Protein AF-A0A6B2CBU6-F1 (afdb_monomer_lite)

Sequence (65 aa):
MVVSPYVPGDKAILMSTDPSVAELVISIDGYVDYLGPEEEAYKYRFIESLSLLIKDPGGIIVLSQ

Secondary structure (DSSP, 8-state):
----TTS-TTEEEEE---TTTEEEEEEEEEEEEEEEEETTEEEEEEEEEEEEEES-GGGEEEEE-

Structure (mmCIF, N/CA/C/O backbone):
data_AF-A0A6B2CBU6-F1
#
_entry.id   AF-A0A6B2CBU6-F1
#
loop_
_atom_site.group_PDB
_atom_site.id
_atom_site.type_symbol
_atom_site.label_atom_id
_atom_site.label_alt_id
_atom_site.label_comp_id
_atom_site.label_asym_id
_atom_site.label_entity_id
_atom_site.label_seq_id
_atom_site.pdbx_PDB_ins_code
_atom_site.Cartn_x
_atom_site.Cartn_y
_atom_site.Cartn_z
_atom_site.occupancy
_atom_site.B_iso_or_equiv
_atom_site.auth_seq_id
_atom_site.auth_comp_id
_atom_site.auth_asym_id
_atom_site.auth_atom_id
_atom_site.pdbx_PDB_model_num
ATOM 1 N N . MET A 1 1 ? 3.654 -6.754 15.750 1.00 77.00 1 MET A N 1
ATOM 2 C CA . MET A 1 1 ? 3.952 -5.325 15.985 1.00 77.00 1 MET A CA 1
ATOM 3 C C . MET A 1 1 ? 4.855 -4.862 14.861 1.00 77.00 1 MET A C 1
ATOM 5 O O . MET A 1 1 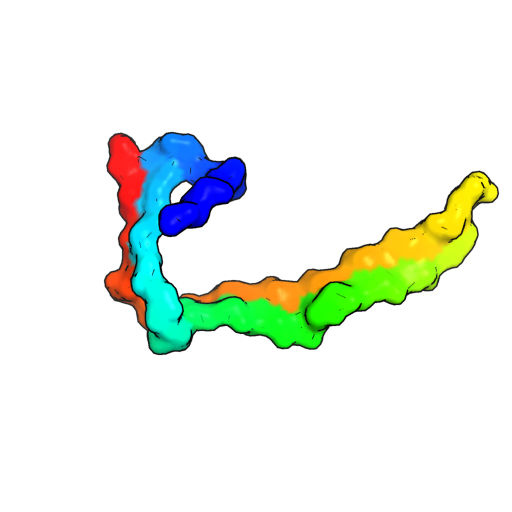? 5.879 -5.497 14.647 1.00 77.00 1 MET A O 1
ATOM 9 N N . VAL A 1 2 ? 4.446 -3.840 14.112 1.00 92.44 2 VAL A N 1
ATOM 10 C CA . VAL A 1 2 ? 5.232 -3.273 13.006 1.00 92.44 2 VAL A CA 1
ATOM 11 C C . VAL A 1 2 ? 5.829 -1.961 13.495 1.00 92.44 2 VAL A C 1
ATOM 13 O O . VAL A 1 2 ? 5.103 -1.126 14.026 1.00 92.44 2 VAL A O 1
ATOM 16 N N . VAL A 1 3 ? 7.141 -1.795 13.343 1.00 93.94 3 VAL A N 1
ATOM 17 C CA . VAL A 1 3 ? 7.834 -0.538 13.650 1.00 93.94 3 VAL A CA 1
ATOM 18 C C . VAL A 1 3 ? 8.095 0.168 12.329 1.00 93.94 3 VAL A C 1
ATOM 20 O O . VAL A 1 3 ? 8.738 -0.400 11.450 1.00 93.94 3 VAL A O 1
ATOM 23 N N . SER A 1 4 ? 7.568 1.382 12.176 1.00 94.94 4 SER A N 1
ATOM 24 C CA . SER A 1 4 ? 7.704 2.163 10.949 1.00 94.94 4 SER A CA 1
ATOM 25 C C . SER A 1 4 ? 8.194 3.572 11.271 1.00 94.94 4 SER A C 1
ATOM 27 O O . SER A 1 4 ? 7.540 4.257 12.058 1.00 94.94 4 SER A O 1
ATOM 29 N N . PRO A 1 5 ? 9.290 4.042 10.645 1.00 95.06 5 PRO A N 1
ATOM 30 C CA . PRO A 1 5 ? 9.743 5.424 10.794 1.00 95.06 5 PRO A CA 1
ATOM 31 C C . PRO A 1 5 ? 8.806 6.427 10.100 1.00 95.06 5 PRO A C 1
ATOM 33 O O . PRO A 1 5 ? 8.970 7.630 10.263 1.00 95.06 5 PRO A O 1
ATOM 36 N N . TYR A 1 6 ? 7.838 5.942 9.314 1.00 94.31 6 TYR A N 1
ATOM 37 C CA . TYR A 1 6 ? 6.875 6.770 8.587 1.00 94.31 6 TYR A CA 1
ATOM 38 C C . TYR A 1 6 ? 5.618 7.097 9.407 1.00 94.31 6 TYR A C 1
ATOM 40 O O . TYR A 1 6 ? 4.791 7.891 8.963 1.00 94.31 6 TYR A O 1
ATOM 48 N N . VAL A 1 7 ? 5.464 6.506 10.598 1.00 94.81 7 VAL A N 1
ATOM 49 C CA . VAL A 1 7 ? 4.444 6.918 11.572 1.00 94.81 7 VAL A CA 1
ATOM 50 C C . VAL A 1 7 ? 5.063 7.982 12.489 1.00 94.81 7 VAL A C 1
ATOM 52 O O . VAL A 1 7 ? 6.162 7.756 12.998 1.00 94.81 7 VAL A O 1
ATOM 55 N N . PRO A 1 8 ? 4.402 9.136 12.709 1.00 95.19 8 PRO A N 1
ATOM 56 C CA . PRO A 1 8 ? 4.884 10.157 13.639 1.00 95.19 8 PRO A CA 1
ATOM 57 C C . PRO A 1 8 ? 5.168 9.590 15.035 1.00 95.19 8 PRO A C 1
ATOM 59 O O . PRO A 1 8 ? 4.424 8.741 15.518 1.00 95.19 8 PRO A O 1
ATOM 62 N N . GLY A 1 9 ? 6.227 10.068 15.695 1.00 94.56 9 GLY A N 1
ATOM 63 C CA . GLY A 1 9 ? 6.688 9.505 16.973 1.00 94.56 9 GLY A CA 1
ATOM 64 C C . GLY A 1 9 ? 5.718 9.675 18.150 1.00 94.56 9 GLY A C 1
ATOM 65 O O . GLY A 1 9 ? 5.842 8.977 19.150 1.00 94.56 9 GLY A O 1
ATOM 66 N N . ASP A 1 10 ? 4.749 10.578 18.027 1.00 95.69 10 ASP A N 1
ATOM 67 C CA . ASP A 1 10 ? 3.666 10.837 18.978 1.00 95.69 10 ASP A CA 1
ATOM 68 C C . ASP A 1 10 ? 2.388 10.038 18.666 1.00 95.69 10 ASP A C 1
ATOM 70 O O . ASP A 1 10 ? 1.379 10.197 19.355 1.00 95.69 10 ASP A O 1
ATOM 74 N N . LYS A 1 11 ? 2.411 9.189 17.628 1.00 96.75 11 LYS A N 1
ATOM 75 C CA . LYS A 1 11 ? 1.250 8.431 17.159 1.00 96.75 11 LYS A CA 1
ATOM 76 C C . LYS A 1 11 ? 1.525 6.940 17.061 1.00 96.75 11 LYS A C 1
ATOM 78 O O . LYS A 1 11 ? 2.618 6.492 16.731 1.00 96.75 11 LYS A O 1
ATOM 83 N N . ALA A 1 12 ? 0.476 6.157 17.272 1.00 96.31 12 ALA A N 1
ATOM 84 C CA . ALA A 1 12 ? 0.462 4.735 16.958 1.00 96.31 12 ALA A CA 1
ATOM 85 C C . ALA A 1 12 ? -0.848 4.363 16.262 1.00 96.31 12 ALA A C 1
ATOM 87 O O . ALA A 1 12 ? -1.883 4.984 16.491 1.00 96.31 12 ALA A O 1
ATOM 88 N N . ILE A 1 13 ? -0.799 3.340 15.410 1.00 96.38 13 ILE A N 1
ATOM 89 C CA . ILE A 1 13 ? -1.974 2.817 14.711 1.00 96.38 13 ILE A CA 1
ATOM 90 C C . ILE A 1 13 ? -2.243 1.412 15.239 1.00 96.38 13 ILE A C 1
ATOM 92 O O . ILE A 1 13 ? -1.389 0.531 15.135 1.00 96.38 13 ILE A O 1
ATOM 96 N N . LEU A 1 14 ? -3.435 1.209 15.794 1.00 96.31 14 LEU A N 1
ATOM 97 C CA . LEU A 1 14 ? -3.975 -0.111 16.087 1.00 96.31 14 LEU A CA 1
ATOM 98 C C . LEU A 1 14 ? -5.012 -0.437 15.012 1.00 96.31 14 LEU A C 1
ATOM 100 O O . LEU A 1 14 ? -5.963 0.311 14.818 1.00 96.31 14 LEU A O 1
ATOM 104 N N . MET A 1 15 ? -4.807 -1.534 14.297 1.00 95.94 15 MET A N 1
ATOM 105 C CA . MET A 1 15 ? -5.601 -1.911 13.131 1.00 95.94 15 MET A CA 1
ATOM 106 C C . MET A 1 15 ? -5.861 -3.416 13.164 1.00 95.94 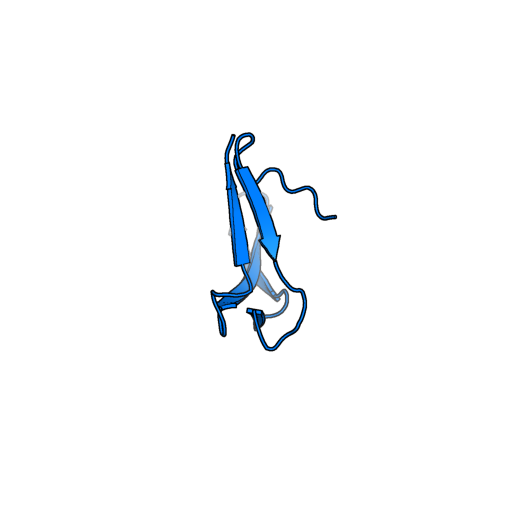15 MET A C 1
ATOM 108 O O . MET A 1 15 ? -4.946 -4.192 13.447 1.00 95.94 15 MET A O 1
ATOM 112 N N . SER A 1 16 ? -7.092 -3.826 12.854 1.00 96.25 16 SER A N 1
ATOM 113 C CA . SER A 1 16 ? -7.389 -5.230 12.555 1.00 96.25 16 SER A CA 1
ATOM 114 C C . SER A 1 16 ? -6.670 -5.659 11.276 1.00 96.25 16 SER A C 1
ATOM 116 O O . SER A 1 16 ? -6.673 -4.931 10.287 1.00 96.25 16 SER A O 1
ATOM 118 N N . THR A 1 17 ? -6.086 -6.854 11.272 1.00 93.88 17 THR A N 1
ATOM 119 C CA . THR A 1 17 ? -5.447 -7.439 10.082 1.00 93.88 17 THR A CA 1
ATOM 120 C C . THR A 1 17 ? -6.420 -8.236 9.215 1.00 93.88 17 THR A C 1
ATOM 122 O O . THR A 1 17 ? -5.989 -8.904 8.278 1.00 93.88 17 THR A O 1
ATOM 125 N N . ASP A 1 18 ? -7.712 -8.231 9.550 1.00 96.56 18 ASP A N 1
ATOM 126 C CA . ASP A 1 18 ? -8.733 -8.885 8.738 1.00 96.56 18 ASP A CA 1
ATOM 127 C C . ASP A 1 18 ? -8.888 -8.148 7.388 1.00 96.56 18 ASP A C 1
ATOM 129 O O . ASP A 1 18 ? -9.099 -6.929 7.385 1.00 96.56 18 ASP A O 1
ATOM 133 N N . PRO A 1 19 ? -8.822 -8.849 6.238 1.00 95.88 19 PRO A N 1
ATOM 134 C CA . PRO A 1 19 ? -9.038 -8.254 4.916 1.00 95.88 19 PRO A CA 1
ATOM 135 C C . PRO A 1 19 ? -10.408 -7.585 4.714 1.00 95.88 19 PRO A C 1
ATOM 137 O O . PRO A 1 19 ? -10.604 -6.870 3.724 1.00 95.88 19 PRO A O 1
ATOM 140 N N . SER A 1 20 ? -11.378 -7.818 5.607 1.00 96.88 20 SER A N 1
ATOM 141 C CA . SER A 1 20 ? -12.654 -7.100 5.641 1.00 96.88 20 SER A CA 1
ATOM 142 C C . SER A 1 20 ? -12.514 -5.651 6.117 1.00 96.88 20 SER A C 1
ATOM 144 O O . SER A 1 20 ? -13.408 -4.853 5.853 1.00 96.88 20 SER A O 1
ATOM 146 N N . VAL A 1 21 ? -11.419 -5.306 6.804 1.00 98.12 21 VAL A N 1
ATOM 147 C CA . VAL A 1 21 ? -11.152 -3.968 7.358 1.00 98.12 21 VAL A CA 1
ATOM 148 C C . VAL A 1 21 ? -10.307 -3.137 6.402 1.00 98.12 21 VAL A C 1
ATOM 150 O O . VAL A 1 21 ? -10.696 -2.027 6.031 1.00 98.12 21 VAL A O 1
ATOM 153 N N . ALA A 1 22 ? -9.172 -3.678 5.964 1.00 97.19 22 ALA A N 1
ATOM 154 C CA . ALA A 1 22 ? -8.291 -3.029 5.005 1.00 97.19 22 ALA A CA 1
ATOM 155 C C . ALA A 1 22 ? -7.612 -4.060 4.102 1.00 97.19 22 ALA A C 1
ATOM 157 O O . ALA A 1 22 ? -7.330 -5.181 4.517 1.00 97.19 22 ALA A O 1
ATOM 158 N N . GLU A 1 23 ? -7.328 -3.668 2.866 1.00 97.12 23 GLU A N 1
ATOM 159 C CA . GLU A 1 23 ? -6.672 -4.526 1.885 1.00 97.12 23 GLU A CA 1
ATOM 160 C C . GLU A 1 23 ? -5.597 -3.750 1.127 1.00 97.12 23 GLU A C 1
ATOM 162 O O . GLU A 1 23 ? -5.811 -2.608 0.711 1.00 97.12 23 GLU A O 1
ATOM 167 N N . LEU A 1 24 ? -4.433 -4.376 0.950 1.00 95.81 24 LEU A N 1
ATOM 168 C CA . LEU A 1 24 ? -3.385 -3.865 0.078 1.00 95.81 24 LEU A CA 1
ATOM 169 C C . LEU A 1 24 ? -3.683 -4.311 -1.356 1.00 95.81 24 LEU A C 1
ATOM 171 O O . LEU A 1 24 ? -3.672 -5.501 -1.658 1.00 95.81 24 LEU A O 1
ATOM 175 N N . VAL A 1 25 ? -3.927 -3.348 -2.235 1.00 96.50 25 VAL A N 1
ATOM 176 C CA . VAL A 1 25 ? -4.124 -3.565 -3.666 1.00 96.50 25 VAL A CA 1
ATOM 177 C C . VAL A 1 25 ? -2.801 -3.324 -4.383 1.00 96.50 25 VAL A C 1
ATOM 179 O O . VAL A 1 25 ? -2.217 -2.244 -4.270 1.00 96.50 25 VAL A O 1
ATOM 182 N N . ILE A 1 26 ? -2.352 -4.325 -5.137 1.00 96.44 26 ILE A N 1
ATOM 183 C CA . ILE A 1 26 ? -1.131 -4.280 -5.947 1.00 96.44 26 ILE A CA 1
ATOM 184 C C . ILE A 1 26 ? -1.546 -4.293 -7.418 1.00 96.44 26 ILE A C 1
ATOM 186 O O . ILE A 1 26 ? -2.188 -5.236 -7.873 1.00 96.44 26 ILE A O 1
ATOM 190 N N . SER A 1 27 ? -1.212 -3.230 -8.149 1.00 95.38 27 SER A N 1
ATOM 191 C CA . SER A 1 27 ? -1.504 -3.105 -9.587 1.00 95.38 27 SER A CA 1
ATOM 192 C C . SER A 1 27 ? -0.285 -3.447 -10.447 1.00 95.38 27 SER A C 1
ATOM 194 O O . SER A 1 27 ? -0.401 -4.130 -11.462 1.00 95.38 27 SER A O 1
ATOM 196 N N . ILE A 1 28 ? 0.900 -3.012 -10.012 1.00 95.56 28 ILE A N 1
ATOM 197 C CA . ILE A 1 28 ? 2.188 -3.348 -10.626 1.00 95.56 28 ILE A CA 1
ATOM 198 C C . ILE A 1 28 ? 3.062 -3.918 -9.518 1.00 95.56 28 ILE A C 1
ATOM 200 O O . ILE A 1 28 ? 3.409 -3.190 -8.587 1.00 95.56 28 ILE A O 1
ATOM 204 N N . ASP A 1 29 ? 3.390 -5.201 -9.632 1.00 93.56 29 ASP A N 1
ATOM 205 C CA . ASP A 1 29 ? 4.306 -5.903 -8.737 1.00 93.56 29 ASP A CA 1
ATOM 206 C C . ASP A 1 29 ? 5.729 -5.778 -9.292 1.00 93.56 29 ASP A C 1
ATOM 208 O O . ASP A 1 29 ? 6.039 -6.363 -10.329 1.00 93.56 29 ASP A O 1
ATOM 212 N N . GLY A 1 30 ? 6.530 -4.921 -8.654 1.00 93.81 30 GLY A N 1
ATOM 213 C CA . GLY A 1 30 ? 7.945 -4.659 -8.931 1.00 93.81 30 GLY A CA 1
ATOM 214 C C . GLY A 1 30 ? 8.426 -4.848 -10.377 1.00 93.81 30 GLY A C 1
ATOM 215 O O . GLY A 1 30 ? 8.905 -5.913 -10.758 1.00 93.81 30 GLY A O 1
ATOM 216 N N . TYR A 1 31 ? 8.416 -3.776 -11.166 1.00 95.31 31 TYR A N 1
ATOM 217 C CA . TYR A 1 31 ? 8.898 -3.756 -12.549 1.00 95.31 31 TYR A CA 1
ATOM 218 C C . TYR A 1 31 ? 10.125 -2.852 -12.705 1.00 95.31 31 TYR A C 1
ATOM 220 O O . TYR A 1 31 ? 10.160 -1.757 -12.149 1.00 95.31 31 TYR A O 1
ATOM 228 N N . VAL A 1 32 ? 11.124 -3.275 -13.486 1.00 96.62 32 VAL A N 1
ATOM 229 C CA . VAL A 1 32 ? 12.296 -2.447 -13.817 1.00 96.62 32 VAL A CA 1
ATOM 230 C C . VAL A 1 32 ? 12.250 -2.062 -15.289 1.00 96.62 32 VAL A C 1
ATOM 232 O O . VAL A 1 32 ? 12.289 -2.925 -16.161 1.00 96.62 32 VAL A O 1
ATOM 235 N N . ASP A 1 33 ? 12.220 -0.761 -15.551 1.00 96.25 33 ASP A N 1
ATOM 236 C CA . ASP A 1 33 ? 12.275 -0.181 -16.888 1.00 96.25 33 ASP A CA 1
ATOM 237 C C . ASP A 1 33 ? 13.671 0.368 -17.194 1.00 96.25 33 ASP A C 1
ATOM 239 O O . ASP A 1 33 ? 14.308 0.975 -16.326 1.00 96.25 33 ASP A O 1
ATOM 243 N N . TYR A 1 34 ? 14.146 0.197 -18.427 1.00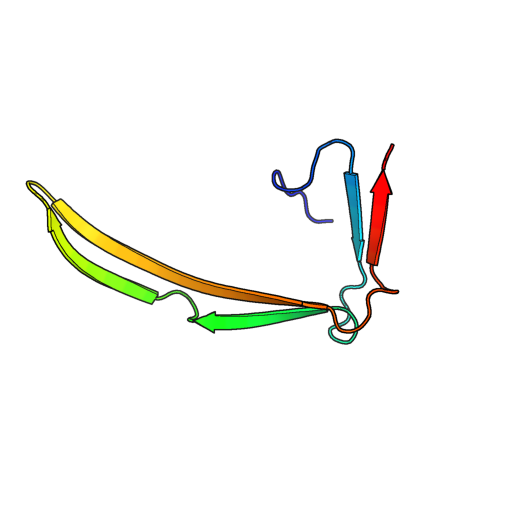 95.25 34 TYR A N 1
ATOM 244 C CA . TYR A 1 34 ? 15.395 0.806 -18.886 1.00 95.25 34 TYR A CA 1
ATOM 245 C C . TYR A 1 34 ? 15.096 2.152 -19.546 1.00 95.25 34 TYR A C 1
ATOM 247 O O . TYR A 1 34 ? 14.374 2.228 -20.535 1.00 95.25 34 TYR A O 1
ATOM 255 N N . LEU A 1 35 ? 15.670 3.226 -19.003 1.00 95.94 35 LEU A N 1
ATOM 256 C CA . LEU A 1 35 ? 15.391 4.596 -19.437 1.00 95.94 35 LEU A CA 1
ATOM 257 C C . LEU A 1 35 ? 16.386 5.127 -20.477 1.00 95.94 35 LEU A C 1
ATOM 259 O O . LEU A 1 35 ? 16.181 6.222 -20.998 1.00 95.94 35 LEU A O 1
ATOM 263 N N . GLY A 1 36 ? 17.450 4.381 -20.779 1.00 95.69 36 GLY A N 1
ATOM 264 C CA . GLY A 1 36 ? 18.500 4.807 -21.703 1.00 95.69 36 GLY A CA 1
ATOM 265 C C . GLY A 1 36 ? 19.831 5.150 -21.021 1.00 95.69 36 GLY A C 1
ATOM 266 O O . GLY A 1 36 ? 19.989 4.975 -19.808 1.00 95.69 36 GLY A O 1
ATOM 267 N N . PRO A 1 37 ? 20.830 5.584 -21.804 1.00 95.56 37 PRO A N 1
ATOM 268 C CA . PRO A 1 37 ? 22.116 6.037 -21.281 1.00 95.56 37 PRO A CA 1
ATOM 269 C C . PRO A 1 37 ? 22.016 7.440 -20.652 1.00 95.56 37 PRO A C 1
ATOM 271 O O . PRO A 1 37 ? 21.262 8.288 -21.126 1.00 95.56 37 PRO A O 1
ATOM 274 N N . GLU A 1 38 ? 22.810 7.695 -19.613 1.00 90.50 38 GLU A N 1
ATOM 275 C CA . GLU A 1 38 ? 22.972 8.994 -18.949 1.00 90.50 38 GLU A CA 1
ATOM 276 C C . GLU A 1 38 ? 24.463 9.214 -18.671 1.00 90.50 38 GLU A C 1
ATOM 278 O O . GLU A 1 38 ? 25.007 8.544 -17.806 1.00 90.50 38 GLU A O 1
ATOM 283 N N . GLU A 1 39 ? 25.108 10.100 -19.439 1.00 88.50 39 GLU A N 1
ATOM 284 C CA . GLU A 1 39 ? 26.556 10.408 -19.452 1.00 88.50 39 GLU A CA 1
ATOM 285 C C . GLU A 1 39 ? 27.493 9.194 -19.280 1.00 88.50 39 GLU A C 1
ATOM 287 O O . GLU A 1 39 ? 28.000 8.675 -20.273 1.00 88.50 39 GLU A O 1
ATOM 292 N N . GLU A 1 40 ? 27.707 8.721 -18.050 1.00 90.81 40 GLU A N 1
ATOM 293 C CA . GLU A 1 40 ? 28.600 7.604 -17.706 1.00 90.81 40 GLU A CA 1
ATOM 294 C C . GLU A 1 40 ? 27.875 6.353 -17.161 1.00 90.81 40 GLU A C 1
ATOM 296 O O . GLU A 1 40 ? 28.511 5.421 -16.668 1.00 90.81 40 GLU A O 1
ATOM 301 N N . ALA A 1 41 ? 26.544 6.301 -17.228 1.00 92.38 41 ALA A N 1
ATOM 302 C CA . ALA A 1 41 ? 25.735 5.241 -16.637 1.00 92.38 41 ALA A CA 1
ATOM 303 C C . ALA A 1 41 ? 24.548 4.810 -17.512 1.00 92.38 41 ALA A C 1
ATOM 305 O O . ALA A 1 41 ? 24.132 5.474 -18.461 1.00 92.38 41 ALA A O 1
ATOM 306 N N . TYR A 1 42 ? 23.973 3.666 -17.150 1.00 94.69 42 TYR A N 1
ATOM 307 C CA . TYR A 1 42 ? 22.690 3.198 -17.660 1.00 94.69 42 TYR A CA 1
ATOM 308 C C . TYR A 1 42 ? 21.607 3.515 -16.641 1.00 94.69 42 TYR A C 1
ATOM 310 O O . TYR A 1 42 ? 21.703 3.114 -15.479 1.00 94.69 42 TYR A O 1
A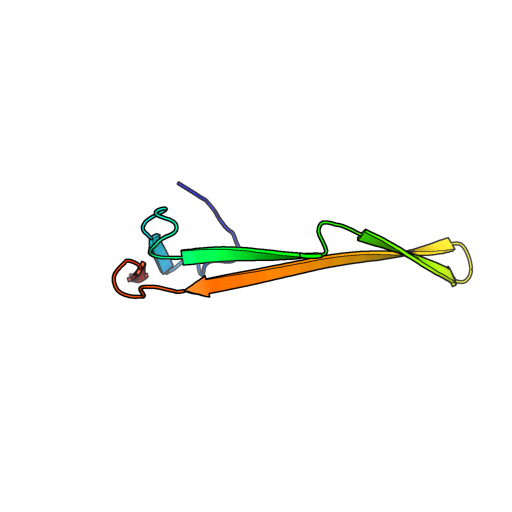TOM 318 N N . LYS A 1 43 ? 20.569 4.223 -17.077 1.00 96.44 43 LYS A N 1
ATOM 319 C CA . LYS A 1 43 ? 19.486 4.648 -16.205 1.00 96.44 43 LYS A CA 1
ATOM 320 C C . LYS A 1 43 ? 18.371 3.613 -16.205 1.00 96.44 43 LYS A C 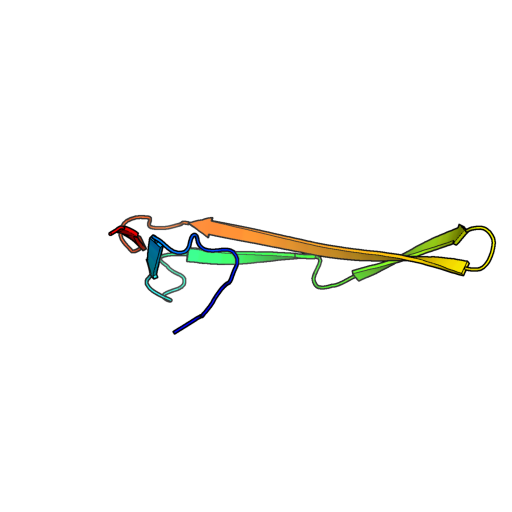1
ATOM 322 O O . LYS A 1 43 ? 17.899 3.191 -17.258 1.00 96.44 43 LYS A O 1
ATOM 327 N N . TYR A 1 44 ? 17.912 3.255 -15.014 1.00 96.62 44 TYR A N 1
ATOM 328 C CA . TYR A 1 44 ? 16.790 2.345 -14.810 1.00 96.62 44 TYR A CA 1
ATOM 329 C C . TYR A 1 44 ? 15.759 2.985 -13.883 1.00 96.62 44 TYR A C 1
ATOM 331 O O . TYR A 1 44 ? 16.087 3.863 -13.082 1.00 96.62 44 TYR A O 1
ATOM 339 N N . ARG A 1 45 ? 14.509 2.537 -13.974 1.00 95.94 45 ARG A N 1
ATOM 340 C CA . ARG A 1 45 ? 13.425 2.915 -13.067 1.00 95.94 45 ARG A CA 1
ATOM 341 C C . ARG A 1 45 ? 12.781 1.665 -12.501 1.00 95.94 45 ARG A C 1
ATOM 343 O O . ARG A 1 45 ? 12.278 0.853 -13.262 1.00 95.94 45 ARG A O 1
ATOM 350 N N . PHE A 1 46 ? 12.733 1.562 -11.179 1.00 97.31 46 PHE A N 1
ATOM 351 C CA . PHE A 1 46 ? 11.853 0.610 -10.511 1.00 97.31 46 PHE A CA 1
ATOM 352 C C . PHE A 1 46 ? 10.458 1.225 -10.355 1.00 97.31 46 PHE A C 1
ATOM 354 O O . PHE A 1 46 ? 10.330 2.389 -9.969 1.00 97.31 46 PHE A O 1
ATOM 361 N N . ILE A 1 47 ? 9.427 0.462 -10.693 1.00 97.31 47 ILE A N 1
ATOM 362 C CA . ILE A 1 47 ? 8.023 0.850 -10.625 1.00 97.31 47 ILE A CA 1
ATOM 363 C C . ILE A 1 47 ? 7.288 -0.214 -9.822 1.00 97.31 47 ILE A C 1
ATOM 365 O O . ILE A 1 47 ? 7.303 -1.390 -10.169 1.00 97.31 47 ILE A O 1
ATOM 369 N N . GLU A 1 48 ? 6.587 0.225 -8.791 1.00 97.69 48 GLU A N 1
ATOM 370 C CA . GLU A 1 48 ? 5.649 -0.581 -8.023 1.00 97.69 48 GLU A CA 1
ATOM 371 C C . GLU A 1 48 ? 4.410 0.280 -7.779 1.00 97.69 48 GLU A C 1
ATOM 373 O O . GLU A 1 48 ? 4.521 1.485 -7.532 1.00 97.69 48 GLU A O 1
ATOM 378 N N . SER A 1 49 ? 3.221 -0.305 -7.908 1.00 97.06 49 SER A N 1
ATOM 379 C CA . SER A 1 49 ? 1.964 0.416 -7.711 1.00 97.06 49 SER A CA 1
ATOM 380 C C . SER A 1 49 ? 1.152 -0.262 -6.623 1.00 97.06 49 SER A C 1
ATOM 382 O O . SER A 1 49 ? 0.545 -1.312 -6.841 1.00 97.06 49 SER A O 1
ATOM 384 N N . LEU A 1 50 ? 1.163 0.377 -5.455 1.00 97.44 50 LEU A N 1
ATOM 385 C CA . LEU A 1 50 ? 0.487 -0.054 -4.241 1.00 97.44 50 LEU A CA 1
ATOM 386 C C . LEU A 1 50 ? -0.619 0.941 -3.890 1.00 97.44 50 LEU A C 1
ATOM 388 O O . LEU A 1 50 ? -0.475 2.152 -4.065 1.00 97.44 50 LEU A O 1
ATOM 392 N N . SER A 1 51 ? -1.729 0.445 -3.362 1.00 97.06 51 SER A N 1
ATOM 393 C CA . SER A 1 51 ? -2.796 1.261 -2.784 1.00 97.06 51 SER A CA 1
ATOM 394 C C . SER A 1 51 ? -3.392 0.549 -1.582 1.00 97.06 51 SER A C 1
ATOM 396 O O . SER A 1 51 ? -3.572 -0.663 -1.605 1.00 97.06 51 SER A O 1
ATOM 398 N N . LEU A 1 52 ? -3.716 1.293 -0.528 1.00 95.81 52 LEU A N 1
ATOM 399 C CA . LEU A 1 52 ? -4.406 0.745 0.635 1.00 95.81 52 LEU A CA 1
ATOM 400 C C . LEU A 1 52 ? -5.894 1.088 0.536 1.00 95.81 52 LEU A C 1
ATOM 402 O O . LEU A 1 52 ? -6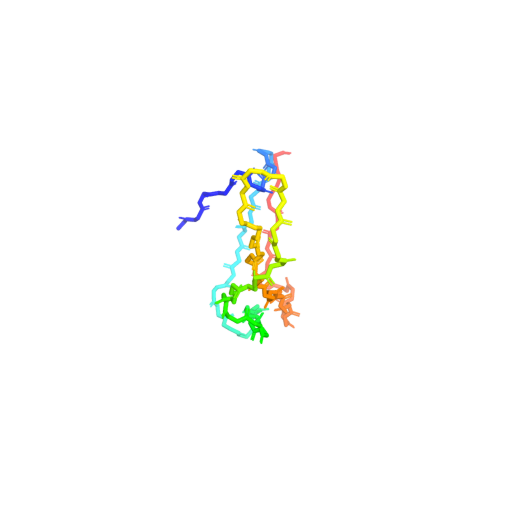.265 2.260 0.583 1.00 95.81 52 LEU A O 1
ATOM 406 N N . LEU A 1 53 ? -6.742 0.071 0.400 1.00 97.31 53 LEU A N 1
ATOM 407 C CA . LEU A 1 53 ? -8.192 0.220 0.430 1.00 97.31 53 LEU A CA 1
ATOM 408 C C . LEU A 1 53 ? -8.690 0.039 1.864 1.00 97.31 53 LEU A C 1
ATOM 410 O O . LEU A 1 53 ? -8.558 -1.042 2.433 1.00 97.31 53 LEU A O 1
ATOM 414 N N . ILE A 1 54 ? -9.306 1.077 2.428 1.00 97.56 54 ILE A N 1
ATOM 415 C CA . ILE A 1 54 ? -9.997 0.993 3.720 1.00 97.56 54 ILE A CA 1
ATOM 416 C C . ILE A 1 54 ? -11.461 0.634 3.460 1.00 97.56 54 ILE A C 1
ATOM 418 O O . ILE A 1 54 ? -12.191 1.423 2.862 1.00 97.56 54 ILE A O 1
ATOM 422 N N . LYS A 1 55 ? -11.875 -0.562 3.889 1.00 98.12 55 LYS A N 1
ATOM 423 C CA . LYS A 1 55 ? -13.242 -1.082 3.725 1.00 98.12 55 LYS A CA 1
ATOM 424 C C . LYS A 1 55 ? -14.112 -0.783 4.944 1.00 98.12 55 LYS A C 1
ATOM 426 O O . LYS A 1 55 ? -15.261 -0.387 4.780 1.00 98.12 55 LYS A O 1
ATOM 431 N N . ASP A 1 56 ? -13.546 -0.922 6.143 1.00 98.06 56 ASP A N 1
ATOM 432 C CA . ASP A 1 56 ? -14.202 -0.593 7.411 1.00 98.06 56 ASP A CA 1
ATOM 433 C C . ASP A 1 56 ? -13.276 0.258 8.302 1.00 98.06 56 ASP A C 1
ATOM 435 O O . ASP A 1 56 ? -12.386 -0.270 8.971 1.00 98.06 56 ASP A O 1
ATOM 439 N N . PRO A 1 57 ? -13.474 1.586 8.352 1.00 97.00 57 PRO A N 1
ATOM 440 C CA . PRO A 1 57 ? -12.688 2.470 9.210 1.00 97.00 57 PRO A CA 1
ATOM 441 C C . PRO A 1 57 ? -12.834 2.180 10.711 1.00 97.00 57 PRO A C 1
ATOM 443 O O . PRO A 1 57 ? -11.952 2.557 11.479 1.00 97.00 57 PRO A O 1
ATOM 446 N N . GLY A 1 58 ? -13.917 1.521 11.145 1.00 97.62 58 GLY A N 1
ATOM 447 C CA . GLY A 1 58 ? -14.149 1.192 12.555 1.00 97.62 58 GLY A CA 1
ATOM 448 C C . GLY A 1 58 ? -13.111 0.226 13.134 1.00 97.62 58 GLY A C 1
ATOM 449 O O . GLY A 1 58 ? -12.885 0.215 14.342 1.00 97.62 58 GLY A O 1
ATOM 450 N N . GLY A 1 59 ? -12.429 -0.538 12.276 1.00 97.19 59 GLY A N 1
ATOM 451 C CA . GLY A 1 59 ? -11.333 -1.430 12.655 1.00 97.19 59 GLY A CA 1
ATOM 452 C C . GLY A 1 59 ? -9.967 -0.750 12.814 1.00 97.19 59 GLY A C 1
ATOM 453 O O . GLY A 1 59 ? -8.968 -1.464 12.938 1.00 97.19 59 GLY A O 1
ATOM 454 N N . ILE A 1 60 ? -9.893 0.590 12.774 1.00 97.50 60 ILE A N 1
ATOM 455 C CA . ILE A 1 60 ? -8.648 1.370 12.825 1.00 97.50 60 ILE A CA 1
ATOM 456 C C . ILE A 1 60 ? -8.739 2.440 13.916 1.00 97.50 60 ILE A C 1
ATOM 458 O O . ILE A 1 60 ? -9.647 3.266 13.937 1.00 97.50 60 ILE A O 1
ATOM 462 N N . ILE A 1 61 ? -7.744 2.466 14.798 1.00 97.81 61 ILE A N 1
ATOM 463 C CA . ILE A 1 61 ? -7.605 3.449 15.871 1.00 97.81 61 ILE A CA 1
ATOM 464 C C . ILE A 1 61 ? -6.252 4.137 15.731 1.00 97.81 61 ILE A C 1
ATOM 466 O O . ILE A 1 61 ? -5.214 3.483 15.623 1.00 97.81 61 ILE A O 1
ATOM 470 N N . VAL A 1 62 ? -6.266 5.468 15.786 1.00 96.56 62 VAL A N 1
ATOM 471 C CA . VAL A 1 62 ? -5.057 6.282 15.925 1.00 96.56 62 VAL A CA 1
ATOM 472 C C . VAL A 1 62 ? -4.941 6.699 17.382 1.00 96.56 62 VAL A C 1
ATOM 474 O O . VAL A 1 62 ? -5.792 7.415 17.903 1.00 96.56 62 VAL A O 1
ATOM 477 N N . LEU A 1 63 ? -3.890 6.227 18.036 1.00 96.56 63 LEU A N 1
ATOM 478 C CA . LEU A 1 63 ? -3.515 6.640 19.378 1.00 96.56 63 LEU A CA 1
ATOM 479 C C . LEU A 1 63 ? -2.594 7.854 19.269 1.00 96.56 63 LEU A C 1
ATOM 481 O O . LEU A 1 63 ? -1.700 7.871 18.422 1.00 96.56 63 LEU A O 1
ATOM 485 N N . SER A 1 64 ? -2.800 8.834 20.138 1.00 94.62 64 SER A N 1
ATOM 486 C CA . SER A 1 64 ? -1.925 9.990 20.323 1.00 94.62 64 SER A CA 1
ATOM 487 C C . SER A 1 64 ? -1.631 10.161 21.808 1.00 94.62 64 SER A C 1
ATOM 489 O O . SER A 1 64 ? -2.492 9.838 22.633 1.00 94.62 64 SER A O 1
ATOM 491 N N . GLN A 1 65 ? -0.434 10.643 22.138 1.00 80.75 65 GLN A N 1
ATOM 492 C CA . GLN A 1 65 ? -0.118 11.084 23.502 1.00 80.75 65 GLN A CA 1
ATOM 493 C C . GLN A 1 65 ? -0.727 12.448 23.825 1.00 80.75 65 GLN A C 1
ATOM 495 O O . GLN A 1 65 ? -0.900 13.258 22.886 1.00 80.75 65 GLN A O 1
#

Foldseek 3Di:
DDDDPPDDPQKDKQADPPVQAKDKDWPDDWDKDFPQDDDPDTDIDIDTDIDMDGNHCVRMDMDGD

Radius of gyration: 17.99 Å; chains: 1; bounding box: 43×20×45 Å

pLDDT: mean 95.25, std 3.46, range [77.0, 98.12]